Protein AF-A0A954HKR4-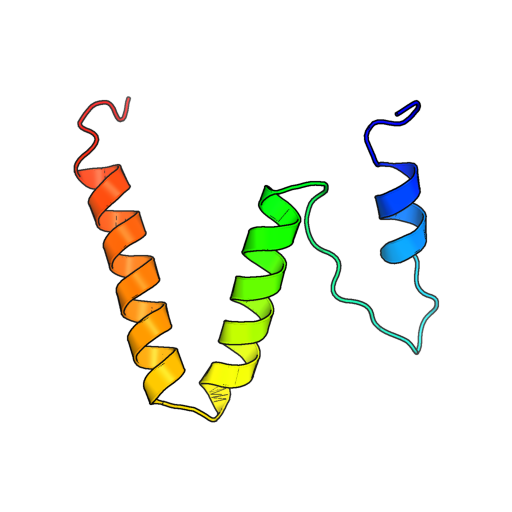F1 (afdb_monomer)

Sec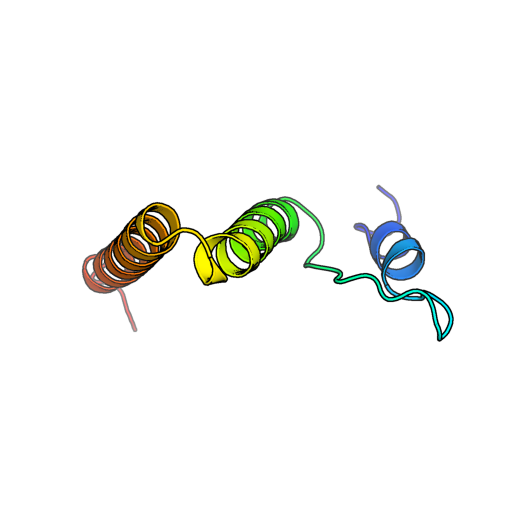ondary structure (DSSP, 8-state):
--STTHHHHHHHH-PPTTS------SSHHHHHHHHHHHHHHHHTT-HHHHHHHHHHHHHHHHHHHHS----

Radius of gyration: 16.46 Å; Cα contacts (8 Å, |Δi|>4): 29; chains: 1; bounding box: 36×35×40 Å

Nearest PDB structures (foldseek):
  4zc8-assembly1_A  TM=9.596E-01  e=9.315E-06  Acetobacter aceti 1023
  4ycj-assembly1_A  TM=9.502E-01  e=1.076E-05  Acetobacter aceti 1023
  5bor-assembly1_A  TM=9.506E-01  e=1.435E-05  Acetobacter aceti 1023
  5clf-assembly1_B  TM=9.488E-01  e=1.543E-05  Acetobacter aceti 1023
  5clh-assembly1_A  TM=9.473E-01  e=1.658E-05  Acetobacter aceti 1023

Foldseek 3Di:
DVPLCPVVQCVQCVDDPPDHDDFADPPDRRVVVVVLVVLVVVCVPPVVSVVVNVVVVVVVVVVVVVVPPDD

Sequence (71 aa):
RALNGLDSLLSIVQMPGGVPVGTLAIGDAGAKNAALLAIRILALTRPALMEQLEAFHQNQTDTVLSDRELP

Structure (mmCIF, N/CA/C/O backbone):
data_AF-A0A954HKR4-F1
#
_entry.id   AF-A0A954HKR4-F1
#
loop_
_atom_site.group_PDB
_atom_site.id
_atom_site.type_symbol
_atom_site.label_atom_id
_atom_site.label_alt_id
_atom_site.label_comp_id
_atom_site.label_asym_id
_atom_site.label_entity_id
_atom_site.label_seq_id
_atom_site.pdbx_PDB_ins_code
_atom_site.Cartn_x
_atom_site.Cartn_y
_atom_site.Cartn_z
_atom_site.occupancy
_atom_site.B_iso_or_equiv
_atom_site.auth_seq_id
_atom_site.auth_comp_id
_atom_site.auth_asym_id
_atom_site.auth_atom_id
_atom_site.pdbx_PDB_model_num
ATOM 1 N N . ARG A 1 1 ? 17.859 10.693 6.945 1.00 57.94 1 ARG A N 1
ATOM 2 C CA . ARG A 1 1 ? 17.335 10.507 5.568 1.00 57.94 1 ARG A CA 1
ATOM 3 C C . ARG A 1 1 ? 17.334 11.878 4.910 1.00 57.94 1 ARG A C 1
ATOM 5 O O . ARG A 1 1 ? 16.728 12.765 5.485 1.00 57.94 1 ARG A O 1
ATOM 12 N N . ALA A 1 2 ? 18.057 12.083 3.809 1.00 78.50 2 ALA A N 1
ATOM 13 C CA . ALA A 1 2 ? 18.284 13.431 3.269 1.00 78.50 2 ALA A CA 1
ATOM 14 C C . ALA A 1 2 ? 17.069 14.011 2.517 1.00 78.50 2 ALA A C 1
ATOM 16 O O . ALA A 1 2 ? 16.878 15.220 2.526 1.00 78.50 2 ALA A O 1
ATOM 17 N N . LEU A 1 3 ? 16.236 13.154 1.908 1.00 91.56 3 LEU A N 1
ATOM 18 C CA . LEU A 1 3 ? 15.143 13.565 1.012 1.00 91.56 3 LEU A CA 1
ATOM 19 C C . LEU A 1 3 ? 13.750 13.102 1.472 1.00 91.56 3 LEU A C 1
ATOM 21 O O . LEU A 1 3 ? 12.828 13.028 0.667 1.00 91.56 3 LEU A O 1
ATOM 25 N N . ASN A 1 4 ? 13.587 12.748 2.752 1.00 92.19 4 ASN A N 1
ATOM 26 C CA . ASN A 1 4 ? 12.306 12.303 3.330 1.00 92.19 4 ASN A CA 1
ATOM 27 C C . ASN A 1 4 ? 11.581 11.192 2.534 1.00 92.19 4 ASN A C 1
ATOM 29 O O . ASN A 1 4 ? 10.362 11.081 2.592 1.00 92.19 4 ASN A O 1
ATOM 33 N N . GLY A 1 5 ? 12.333 10.345 1.819 1.00 94.44 5 GLY A N 1
ATOM 34 C CA . GLY A 1 5 ? 11.799 9.235 1.028 1.00 94.44 5 GLY A CA 1
ATOM 35 C C . GLY A 1 5 ? 11.331 9.609 -0.380 1.00 94.44 5 GLY A C 1
ATOM 36 O O . GLY A 1 5 ? 10.793 8.745 -1.066 1.00 94.44 5 GLY A O 1
ATOM 37 N N . LEU A 1 6 ? 11.530 10.853 -0.834 1.00 97.38 6 LEU A N 1
ATOM 38 C CA . LEU A 1 6 ? 11.235 11.259 -2.214 1.00 97.38 6 LEU A CA 1
ATOM 39 C C . LEU A 1 6 ? 12.091 10.487 -3.233 1.00 97.38 6 LEU A C 1
ATOM 41 O O . LEU A 1 6 ? 11.602 10.100 -4.289 1.00 97.38 6 LEU A O 1
ATOM 45 N N . ASP A 1 7 ? 13.349 10.219 -2.892 1.00 96.56 7 ASP A N 1
ATOM 46 C CA . ASP A 1 7 ? 14.261 9.354 -3.644 1.00 96.56 7 ASP A CA 1
ATOM 47 C C . ASP A 1 7 ? 13.752 7.910 -3.730 1.00 96.56 7 ASP A C 1
ATOM 49 O O . ASP A 1 7 ? 13.684 7.331 -4.818 1.00 96.56 7 ASP A O 1
ATOM 53 N N . SER A 1 8 ? 13.319 7.341 -2.603 1.00 96.69 8 SER A N 1
ATOM 54 C CA . SER A 1 8 ? 12.655 6.034 -2.587 1.00 96.69 8 SER A CA 1
ATOM 55 C C . SER A 1 8 ? 11.385 6.025 -3.439 1.00 96.69 8 SER A C 1
ATOM 57 O O . SER A 1 8 ? 11.179 5.100 -4.213 1.00 96.69 8 SER A O 1
ATOM 59 N N . LEU A 1 9 ? 10.542 7.054 -3.338 1.00 97.69 9 LEU A N 1
ATOM 60 C CA . LEU A 1 9 ? 9.303 7.130 -4.105 1.00 97.69 9 LEU A CA 1
ATOM 61 C C . LEU A 1 9 ? 9.581 7.166 -5.609 1.00 97.69 9 LEU A C 1
ATOM 63 O O . LEU A 1 9 ? 9.038 6.346 -6.344 1.00 97.69 9 LEU A O 1
ATOM 67 N N . LEU A 1 10 ? 10.444 8.079 -6.062 1.00 97.69 10 LEU A N 1
ATOM 68 C CA . LEU A 1 10 ? 10.736 8.259 -7.484 1.00 97.69 10 LEU A CA 1
ATOM 69 C C . LEU A 1 10 ? 11.462 7.055 -8.093 1.00 97.69 10 LEU A C 1
ATOM 71 O O . LEU A 1 10 ? 11.197 6.721 -9.242 1.00 97.69 10 LEU A O 1
ATOM 75 N N . SER A 1 11 ? 12.316 6.368 -7.332 1.00 97.12 11 SER A N 1
ATOM 76 C CA . SER A 1 11 ? 12.965 5.132 -7.799 1.00 97.12 11 SER A CA 1
ATOM 77 C C . SER A 1 11 ? 12.011 3.939 -7.939 1.00 97.12 11 SER A C 1
ATOM 79 O O . SER A 1 11 ? 12.343 2.997 -8.652 1.00 97.12 11 SER A O 1
ATOM 81 N N . ILE A 1 12 ? 10.833 3.976 -7.302 1.00 98.06 12 ILE A N 1
ATOM 82 C CA . ILE A 1 12 ? 9.828 2.904 -7.372 1.00 98.06 12 ILE A CA 1
ATOM 83 C C . ILE A 1 12 ? 8.707 3.241 -8.363 1.00 98.06 12 ILE A C 1
ATOM 85 O O . ILE A 1 12 ? 8.320 2.388 -9.156 1.00 98.06 12 ILE A O 1
ATOM 89 N N . VAL A 1 13 ? 8.153 4.458 -8.310 1.00 97.38 13 VAL A N 1
ATOM 90 C CA . VAL A 1 13 ? 6.937 4.820 -9.064 1.00 97.38 13 VAL A CA 1
ATOM 91 C C . VAL A 1 13 ? 7.203 5.087 -10.546 1.00 97.38 13 VAL A C 1
ATOM 93 O O . VAL A 1 13 ? 6.318 4.900 -11.375 1.00 97.38 13 VAL A O 1
ATOM 96 N N . GLN A 1 14 ? 8.426 5.486 -10.905 1.00 97.88 14 GLN A N 1
ATOM 97 C CA . GLN A 1 14 ? 8.791 5.890 -12.268 1.00 97.88 14 GLN A CA 1
ATOM 98 C C . GLN A 1 14 ? 9.180 4.697 -13.155 1.00 97.88 14 GLN A C 1
ATOM 100 O O . GLN A 1 14 ? 10.184 4.740 -13.867 1.00 97.88 14 GLN A O 1
ATOM 105 N N . MET A 1 15 ? 8.400 3.618 -13.114 1.00 98.19 15 MET A N 1
ATOM 106 C CA . MET A 1 15 ? 8.651 2.465 -13.974 1.00 98.19 15 MET A CA 1
ATOM 107 C C . MET A 1 15 ? 8.342 2.788 -15.442 1.00 98.19 15 MET A C 1
ATOM 109 O O . MET A 1 15 ? 7.337 3.445 -15.728 1.00 98.19 15 MET A O 1
ATOM 113 N N . PRO A 1 16 ? 9.171 2.322 -16.395 1.00 97.25 16 PRO A N 1
ATOM 114 C CA . PRO A 1 16 ? 8.886 2.489 -17.813 1.00 97.25 16 PRO A CA 1
ATOM 115 C C . PRO A 1 16 ? 7.622 1.718 -18.220 1.00 97.25 16 PRO A C 1
ATOM 117 O O . PRO A 1 16 ? 7.239 0.719 -17.605 1.00 97.25 16 PRO A O 1
ATOM 120 N N . GLY A 1 17 ? 6.984 2.164 -19.305 1.00 97.88 17 GLY A N 1
ATOM 121 C CA . GLY A 1 17 ? 5.808 1.494 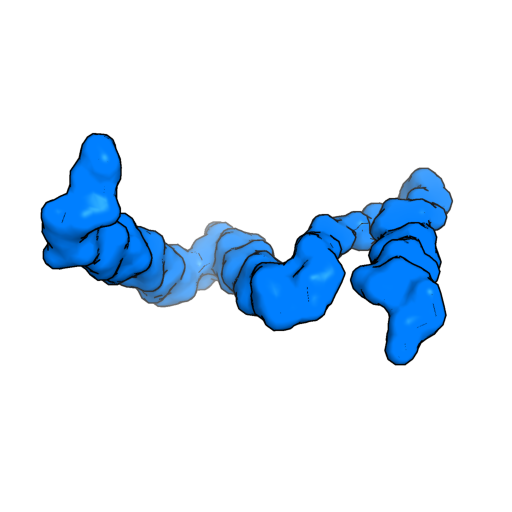-19.859 1.00 97.88 17 GLY A CA 1
ATOM 122 C C . GLY A 1 17 ? 6.075 0.016 -20.169 1.00 97.88 17 GLY A C 1
ATOM 123 O O . GLY A 1 17 ? 7.110 -0.329 -20.734 1.00 97.88 17 GLY A O 1
ATOM 124 N N . GLY A 1 18 ? 5.131 -0.853 -19.795 1.00 97.50 18 GLY A N 1
ATOM 125 C CA . GLY A 1 18 ? 5.222 -2.309 -19.970 1.00 97.50 18 GLY A CA 1
ATOM 126 C C . GLY A 1 18 ? 5.539 -3.091 -18.690 1.00 97.50 18 GLY A C 1
ATOM 127 O O . GLY A 1 18 ? 5.270 -4.288 -18.646 1.00 97.50 18 GLY A O 1
ATOM 128 N N . VAL A 1 19 ? 6.027 -2.433 -17.632 1.00 97.44 19 VAL A N 1
ATOM 129 C CA . VAL A 1 19 ? 6.294 -3.067 -16.327 1.00 97.44 19 VAL A CA 1
ATOM 130 C C . VAL A 1 19 ? 5.620 -2.258 -15.210 1.00 97.44 19 VAL A C 1
ATOM 132 O O . VAL A 1 19 ? 6.255 -1.405 -14.594 1.00 97.44 19 VAL A O 1
ATOM 135 N N . PRO A 1 20 ? 4.315 -2.461 -14.959 1.00 97.62 20 PRO A N 1
ATOM 136 C CA . PRO A 1 20 ? 3.579 -1.659 -13.989 1.00 97.62 20 PRO A CA 1
ATOM 137 C C . PRO A 1 20 ? 3.982 -1.991 -12.548 1.00 97.62 20 PRO A C 1
ATOM 139 O O . PRO A 1 20 ? 4.138 -3.156 -12.185 1.00 97.62 20 PRO A O 1
ATOM 142 N N . VAL A 1 21 ? 4.067 -0.962 -11.702 1.00 98.19 21 VAL A N 1
ATOM 143 C CA . VAL A 1 21 ? 4.252 -1.099 -10.251 1.00 98.19 21 VAL A CA 1
ATOM 144 C C . VAL A 1 21 ? 3.201 -0.254 -9.538 1.00 98.19 21 VAL A C 1
ATOM 146 O O . VAL A 1 21 ? 3.117 0.954 -9.737 1.00 98.19 21 VAL A O 1
ATOM 149 N N . GLY A 1 22 ? 2.385 -0.893 -8.698 1.00 97.75 22 GLY A N 1
ATOM 150 C CA . GLY A 1 22 ? 1.443 -0.194 -7.826 1.00 97.75 22 GLY A CA 1
ATOM 151 C C . GLY A 1 22 ? 2.176 0.391 -6.624 1.00 97.75 22 GLY A C 1
ATOM 152 O O . GLY A 1 22 ? 2.468 -0.333 -5.676 1.00 97.75 22 GLY A O 1
ATOM 153 N N . THR A 1 23 ? 2.502 1.682 -6.665 1.00 98.19 23 THR A N 1
ATOM 154 C CA . THR A 1 23 ? 3.219 2.372 -5.581 1.00 98.19 23 THR A CA 1
ATOM 155 C C . THR A 1 23 ? 2.250 3.011 -4.587 1.00 98.19 23 THR A C 1
ATOM 157 O O . THR A 1 23 ? 1.238 3.589 -4.975 1.00 98.19 23 THR A O 1
ATOM 160 N N . LEU A 1 24 ? 2.564 2.909 -3.293 1.00 98.50 24 LEU A N 1
ATOM 161 C CA . LEU A 1 24 ? 1.783 3.478 -2.191 1.00 98.50 24 LEU A CA 1
ATOM 162 C C . LEU A 1 24 ? 2.573 4.617 -1.521 1.00 98.50 24 LEU A C 1
ATOM 164 O O . LEU A 1 24 ? 3.696 4.925 -1.917 1.00 98.50 24 LEU A O 1
ATOM 168 N N . ALA A 1 25 ? 1.982 5.257 -0.508 1.00 98.31 25 ALA A N 1
ATOM 169 C CA . ALA A 1 25 ? 2.602 6.361 0.228 1.00 98.31 25 ALA A CA 1
ATOM 170 C C . ALA A 1 25 ? 3.984 6.004 0.825 1.00 98.31 25 ALA A C 1
ATOM 172 O O . ALA A 1 25 ? 4.325 4.841 1.018 1.00 98.31 25 ALA A O 1
ATOM 173 N N . ILE A 1 26 ? 4.786 7.012 1.168 1.00 97.50 26 ILE A N 1
ATOM 174 C CA . ILE A 1 26 ? 6.062 6.808 1.871 1.00 97.50 26 ILE A CA 1
ATOM 175 C C . ILE A 1 26 ? 5.793 6.409 3.335 1.00 97.50 26 ILE A C 1
ATOM 177 O O . ILE A 1 26 ? 4.926 6.980 3.995 1.00 97.50 26 ILE A O 1
ATOM 181 N N . GLY A 1 27 ? 6.580 5.468 3.866 1.00 96.06 27 GLY A N 1
ATOM 182 C CA . GLY A 1 27 ? 6.563 5.095 5.286 1.00 96.06 27 GLY A CA 1
ATOM 183 C C . GLY A 1 27 ? 5.408 4.171 5.686 1.00 96.06 27 GLY A C 1
ATOM 184 O O . GLY A 1 27 ? 4.859 3.439 4.863 1.00 96.06 27 GLY A O 1
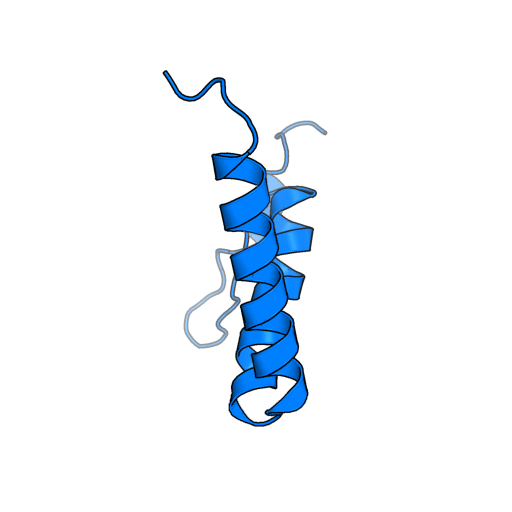ATOM 185 N N . ASP A 1 28 ? 5.048 4.193 6.971 1.00 97.94 28 ASP A N 1
ATOM 186 C CA . ASP A 1 28 ? 4.150 3.201 7.583 1.00 97.94 28 ASP A CA 1
ATOM 187 C C . ASP A 1 28 ? 2.736 3.212 6.997 1.00 97.94 28 ASP A C 1
ATOM 189 O O . ASP A 1 28 ? 2.107 2.162 6.863 1.00 97.94 28 ASP A O 1
ATOM 193 N N . ALA A 1 29 ? 2.238 4.388 6.604 1.00 97.75 29 ALA A N 1
ATOM 194 C CA . ALA A 1 29 ? 0.955 4.505 5.915 1.00 97.75 29 ALA A CA 1
ATOM 195 C C . ALA A 1 29 ? 0.969 3.738 4.582 1.00 97.75 29 ALA A C 1
ATOM 197 O O . ALA A 1 29 ? 0.020 3.022 4.263 1.00 97.75 29 ALA A O 1
ATOM 198 N N . GLY A 1 30 ? 2.072 3.827 3.835 1.00 98.00 30 GLY A N 1
ATOM 199 C CA . GLY A 1 30 ? 2.287 3.060 2.613 1.00 98.00 30 GLY A CA 1
ATOM 200 C C . GLY A 1 30 ? 2.340 1.564 2.851 1.00 98.00 30 GLY A C 1
ATOM 201 O O . GLY A 1 30 ? 1.677 0.817 2.140 1.00 98.00 30 GLY A O 1
ATOM 202 N N . ALA A 1 31 ? 3.077 1.133 3.876 1.00 98.25 31 ALA A N 1
ATOM 203 C CA . ALA A 1 31 ? 3.192 -0.277 4.233 1.00 98.25 31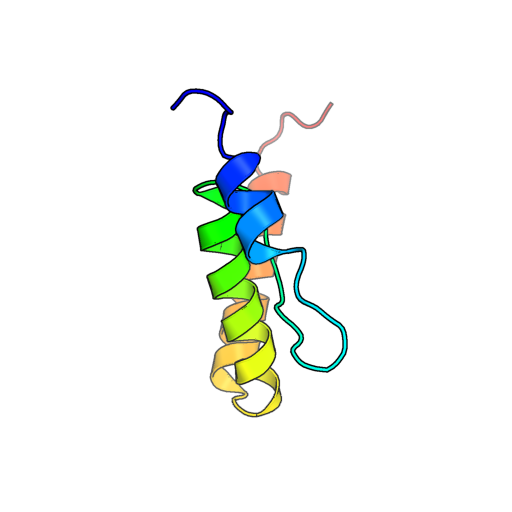 ALA A CA 1
ATOM 204 C C . ALA A 1 31 ? 1.825 -0.889 4.591 1.00 98.25 31 ALA A C 1
ATOM 206 O O . ALA A 1 31 ? 1.458 -1.939 4.061 1.00 98.25 31 ALA A O 1
ATOM 207 N N . LYS A 1 32 ? 1.032 -0.200 5.423 1.00 98.19 32 LYS A N 1
ATOM 208 C CA . LYS A 1 32 ? -0.337 -0.619 5.768 1.00 98.19 32 LYS A CA 1
ATOM 209 C C . LYS A 1 32 ? -1.231 -0.692 4.529 1.00 98.19 32 LYS A C 1
ATOM 211 O O . LYS A 1 32 ? -1.905 -1.697 4.311 1.00 98.19 32 LYS A O 1
ATOM 216 N N . ASN A 1 33 ? -1.195 0.335 3.683 1.00 98.25 33 ASN A N 1
ATOM 217 C CA . ASN A 1 33 ? -2.020 0.381 2.477 1.00 98.25 33 ASN A CA 1
ATOM 218 C C . ASN A 1 33 ? -1.591 -0.641 1.419 1.00 98.25 33 ASN A C 1
ATOM 220 O O . ASN A 1 33 ? -2.447 -1.165 0.714 1.00 98.25 33 ASN A O 1
ATOM 224 N N . ALA A 1 34 ? -0.303 -0.977 1.325 1.00 98.69 34 ALA A N 1
ATOM 225 C CA . ALA A 1 34 ? 0.185 -2.026 0.435 1.00 98.69 34 ALA A CA 1
ATOM 226 C C . ALA A 1 34 ? -0.354 -3.401 0.855 1.00 98.69 34 ALA A C 1
ATOM 228 O O . ALA A 1 34 ? -0.824 -4.160 0.006 1.00 98.69 34 ALA A O 1
ATOM 229 N N . ALA A 1 35 ? -0.367 -3.694 2.161 1.00 98.38 35 ALA A N 1
ATOM 230 C CA . ALA A 1 35 ? -0.980 -4.910 2.690 1.00 98.38 35 ALA A CA 1
ATOM 231 C C . ALA A 1 35 ? -2.492 -4.954 2.405 1.00 98.38 35 ALA A C 1
ATOM 233 O O . ALA A 1 35 ? -2.993 -5.961 1.908 1.00 98.38 35 ALA A O 1
ATOM 234 N N . LEU A 1 36 ? -3.214 -3.851 2.636 1.00 98.38 36 LEU A N 1
ATOM 235 C CA . LEU A 1 36 ? -4.649 -3.765 2.335 1.00 98.38 36 LEU A CA 1
ATOM 236 C C . LEU A 1 36 ? -4.946 -3.896 0.834 1.00 98.38 36 LEU A C 1
ATOM 238 O O . LEU A 1 36 ? -5.910 -4.563 0.463 1.00 98.38 36 LEU A O 1
ATOM 242 N N . LEU A 1 37 ? -4.121 -3.311 -0.040 1.00 98.69 37 LEU A N 1
ATOM 243 C CA . LEU A 1 37 ? -4.253 -3.468 -1.490 1.00 98.69 37 LEU A CA 1
ATOM 244 C C . LEU A 1 37 ? -4.050 -4.929 -1.908 1.00 98.69 37 LEU A C 1
ATOM 246 O O . LEU A 1 37 ? -4.842 -5.458 -2.686 1.00 98.69 37 LEU A O 1
ATOM 250 N N . ALA A 1 38 ? -3.034 -5.598 -1.360 1.00 98.62 38 ALA A N 1
ATOM 251 C CA . ALA A 1 38 ? -2.810 -7.016 -1.611 1.00 98.62 38 ALA A CA 1
ATOM 252 C C . ALA A 1 38 ? -4.010 -7.862 -1.152 1.00 98.62 38 ALA A C 1
ATOM 254 O O . ALA A 1 38 ? -4.491 -8.701 -1.911 1.00 98.62 38 ALA A O 1
ATOM 255 N N . ILE A 1 39 ? -4.551 -7.602 0.043 1.00 98.44 39 ILE A N 1
ATOM 256 C CA . ILE A 1 39 ? -5.747 -8.291 0.554 1.00 98.44 39 ILE A CA 1
ATOM 257 C C . ILE A 1 39 ? -6.949 -8.056 -0.367 1.00 98.44 39 ILE A C 1
ATOM 259 O O . ILE A 1 39 ? -7.626 -9.020 -0.710 1.00 98.44 39 ILE A O 1
ATOM 263 N N . ARG A 1 40 ? -7.177 -6.823 -0.840 1.00 98.38 40 ARG A N 1
ATOM 264 C CA . ARG A 1 40 ? -8.243 -6.503 -1.809 1.00 98.38 40 ARG A CA 1
ATOM 265 C C . ARG A 1 40 ? -8.121 -7.316 -3.098 1.00 98.38 40 ARG A C 1
ATOM 267 O O . ARG A 1 40 ? -9.122 -7.835 -3.577 1.00 98.38 40 ARG A O 1
ATOM 274 N N . ILE A 1 41 ? -6.907 -7.474 -3.631 1.00 98.69 41 ILE A N 1
ATOM 275 C CA . ILE A 1 41 ? -6.657 -8.316 -4.814 1.00 98.69 41 ILE A CA 1
ATOM 276 C C . ILE A 1 41 ? -6.963 -9.788 -4.503 1.00 98.69 41 ILE A C 1
ATOM 278 O O . ILE A 1 41 ? -7.635 -10.463 -5.280 1.00 98.69 41 ILE A O 1
ATOM 282 N N . LEU A 1 42 ? -6.497 -10.302 -3.360 1.00 98.62 42 LEU A N 1
ATOM 283 C CA . LEU A 1 42 ? -6.706 -11.701 -2.974 1.00 98.62 42 LEU A CA 1
ATOM 284 C C . LEU A 1 42 ? -8.179 -12.021 -2.675 1.00 98.62 42 LEU A C 1
ATOM 286 O O . LEU A 1 42 ? -8.616 -13.137 -2.966 1.00 98.62 42 LEU A O 1
ATOM 290 N N . ALA A 1 43 ? -8.927 -11.064 -2.120 1.00 98.56 43 ALA A N 1
ATOM 291 C CA . ALA A 1 43 ? -10.334 -11.190 -1.748 1.00 98.56 43 ALA A CA 1
ATOM 292 C C . ALA A 1 43 ? -11.256 -11.418 -2.953 1.00 98.56 43 ALA A C 1
ATOM 294 O O . ALA A 1 43 ? -12.274 -12.087 -2.803 1.00 98.56 43 ALA A O 1
ATOM 295 N N . LEU A 1 44 ? -10.855 -10.993 -4.161 1.00 98.38 44 LEU A N 1
ATOM 296 C CA . LEU A 1 44 ? -11.601 -11.245 -5.405 1.00 98.38 44 LEU A CA 1
ATOM 297 C C . LEU A 1 44 ? -11.917 -12.731 -5.643 1.00 98.38 44 LEU A C 1
ATOM 299 O O . LEU A 1 44 ? -12.867 -13.058 -6.344 1.00 98.38 44 LEU A O 1
ATOM 303 N N . THR A 1 45 ? -11.108 -13.633 -5.086 1.00 98.50 45 THR A N 1
ATOM 304 C CA . THR A 1 45 ? -11.258 -15.090 -5.251 1.00 98.50 45 THR A CA 1
ATOM 305 C C . THR A 1 45 ? -11.301 -15.845 -3.923 1.00 98.50 45 THR A C 1
ATOM 307 O O . THR A 1 45 ? -11.368 -17.072 -3.912 1.00 98.50 45 THR A O 1
ATOM 310 N N . ARG A 1 46 ? -11.257 -15.136 -2.788 1.00 98.50 46 ARG A N 1
ATOM 311 C CA . ARG A 1 46 ? -11.220 -15.724 -1.442 1.00 98.50 46 ARG A CA 1
ATOM 312 C C . ARG A 1 46 ? -12.288 -15.063 -0.568 1.00 98.50 46 ARG A C 1
ATOM 314 O O . ARG A 1 46 ? -11.968 -14.089 0.111 1.00 98.50 46 ARG A O 1
ATOM 321 N N . PRO A 1 47 ? -13.525 -15.598 -0.545 1.00 97.81 47 PRO A N 1
ATOM 322 C CA . PRO A 1 47 ? -14.651 -14.995 0.174 1.00 97.81 47 PRO A CA 1
ATOM 323 C C . PRO A 1 47 ? -14.359 -14.696 1.650 1.00 97.81 47 PRO A C 1
ATOM 325 O O . PRO A 1 47 ? -14.665 -13.610 2.123 1.00 97.81 47 PRO A O 1
ATOM 328 N N . ALA A 1 48 ? -13.641 -15.586 2.343 1.00 98.38 48 ALA A N 1
ATOM 329 C CA . ALA A 1 48 ? -13.245 -15.363 3.736 1.00 98.38 48 ALA A CA 1
ATOM 330 C C . ALA A 1 48 ? -12.380 -14.099 3.939 1.00 98.38 48 ALA A C 1
ATOM 332 O O . ALA A 1 48 ? -12.473 -13.450 4.976 1.00 98.38 48 ALA A O 1
ATOM 333 N N . LEU A 1 49 ? -11.540 -13.725 2.962 1.00 98.44 49 LEU A N 1
ATOM 334 C CA . LEU A 1 49 ? -10.779 -12.470 3.030 1.00 98.44 49 LEU A CA 1
ATOM 335 C C . LEU A 1 49 ? -11.658 -11.252 2.741 1.00 98.44 49 LEU A C 1
ATOM 337 O O . LEU A 1 49 ? -11.380 -10.183 3.275 1.00 98.44 49 LEU A O 1
ATOM 341 N N . MET A 1 50 ? -12.696 -11.402 1.913 1.00 98.44 50 MET A N 1
ATOM 342 C CA . MET A 1 50 ? -13.664 -10.332 1.667 1.00 98.44 50 MET A CA 1
ATOM 343 C C . MET A 1 50 ? -14.426 -9.996 2.950 1.00 98.44 50 MET A C 1
ATOM 345 O O . MET A 1 50 ? -14.447 -8.838 3.351 1.00 98.44 50 MET A O 1
ATOM 349 N N . GLU A 1 51 ? -14.945 -11.010 3.644 1.00 98.31 51 GLU A N 1
ATOM 350 C CA . GLU A 1 51 ? -15.645 -10.838 4.924 1.00 98.31 51 GLU A CA 1
ATOM 351 C C . GLU A 1 51 ? -14.752 -10.155 5.973 1.00 98.31 51 GLU A C 1
ATOM 353 O O . GLU A 1 51 ? -15.167 -9.210 6.644 1.00 98.31 51 GLU A O 1
ATOM 358 N N . GLN A 1 52 ? -13.487 -10.578 6.083 1.00 98.38 52 GLN A N 1
ATOM 359 C CA . GLN A 1 52 ? -12.524 -9.948 6.993 1.00 98.38 52 GLN A CA 1
ATOM 360 C C . GLN A 1 52 ? -12.220 -8.494 6.613 1.00 98.38 52 GLN A C 1
ATOM 362 O O . GLN A 1 52 ? -12.068 -7.647 7.494 1.00 98.38 52 GLN A O 1
ATOM 367 N N . LEU A 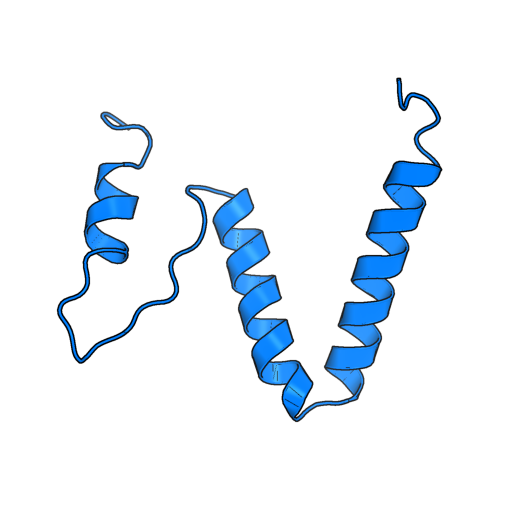1 53 ? -12.122 -8.194 5.316 1.00 98.12 53 LEU A N 1
ATOM 368 C CA . LEU A 1 53 ? -11.878 -6.840 4.828 1.00 98.12 53 LEU A CA 1
ATOM 369 C C . LEU A 1 53 ? -13.072 -5.915 5.105 1.00 98.12 53 LEU A C 1
ATOM 371 O O . LEU A 1 53 ? -12.869 -4.771 5.509 1.00 98.12 53 LEU A O 1
ATOM 375 N N . GLU A 1 54 ? -14.300 -6.400 4.919 1.00 97.88 54 GLU A N 1
ATOM 376 C CA . GLU A 1 54 ? -15.524 -5.664 5.250 1.00 97.88 54 GLU A CA 1
ATOM 377 C C . GLU A 1 54 ? -15.610 -5.375 6.749 1.00 97.88 54 GLU A C 1
ATOM 379 O O . GLU A 1 54 ? -15.802 -4.223 7.139 1.00 97.88 54 GLU A O 1
ATOM 384 N N . ALA A 1 55 ? -15.363 -6.383 7.591 1.00 98.19 55 ALA A N 1
ATOM 385 C CA . ALA A 1 55 ? -15.318 -6.207 9.040 1.00 98.19 55 ALA A CA 1
ATOM 386 C C . ALA A 1 55 ? -14.241 -5.194 9.463 1.00 98.19 55 ALA A C 1
ATOM 388 O O . ALA A 1 55 ? -14.479 -4.345 10.321 1.00 98.19 55 ALA A O 1
ATOM 389 N N . PHE A 1 56 ? -13.060 -5.240 8.838 1.00 97.81 56 PHE A N 1
ATOM 390 C CA . PHE A 1 56 ? -12.001 -4.265 9.086 1.00 97.81 56 PHE A CA 1
ATOM 391 C C . PHE A 1 56 ? -12.440 -2.832 8.747 1.00 97.81 56 PHE A C 1
ATOM 393 O O . PHE A 1 56 ? -12.212 -1.925 9.548 1.00 97.81 56 PHE A O 1
ATOM 400 N N . HIS A 1 57 ? -13.083 -2.616 7.594 1.00 96.31 57 HIS A N 1
ATOM 401 C CA . HIS A 1 57 ? -13.587 -1.292 7.221 1.00 96.31 57 HIS A CA 1
ATOM 402 C C . HIS A 1 57 ? -14.687 -0.807 8.172 1.00 96.31 57 HIS A C 1
ATOM 404 O O . HIS A 1 57 ? -14.626 0.340 8.610 1.00 96.31 57 HIS A O 1
ATOM 410 N N . GLN A 1 58 ? -15.642 -1.671 8.532 1.00 97.38 58 GLN A N 1
ATOM 411 C CA . GLN A 1 58 ? -16.716 -1.322 9.465 1.00 97.38 58 GLN A CA 1
ATOM 412 C C . GLN A 1 58 ? -16.145 -0.877 10.814 1.00 97.38 58 GLN A C 1
ATOM 414 O O . GLN A 1 58 ? -16.466 0.207 11.291 1.00 97.38 58 GLN A O 1
ATOM 419 N N . ASN A 1 59 ? -15.205 -1.647 11.369 1.00 97.00 59 ASN A N 1
ATOM 420 C CA . ASN A 1 59 ? -14.537 -1.300 12.621 1.00 97.00 59 ASN A CA 1
ATOM 421 C C . ASN A 1 59 ? -13.814 0.053 12.541 1.00 97.00 59 ASN A C 1
ATOM 423 O O . ASN A 1 59 ? -13.827 0.819 13.504 1.00 97.00 59 ASN A O 1
ATOM 427 N N . GLN A 1 60 ? -13.175 0.366 11.409 1.00 94.75 60 GLN A N 1
ATOM 428 C CA . GLN A 1 60 ? -12.506 1.653 11.217 1.00 94.75 60 GLN A CA 1
ATOM 429 C C . GLN A 1 60 ? -13.512 2.812 11.187 1.00 94.75 60 GLN A C 1
ATOM 431 O O . GLN A 1 60 ? -13.277 3.832 11.834 1.00 94.75 60 GLN A O 1
ATOM 436 N N . THR A 1 61 ? -14.629 2.651 10.475 1.00 95.06 61 THR A N 1
ATOM 437 C CA . THR A 1 61 ? -15.721 3.631 10.454 1.00 95.06 61 THR A CA 1
ATOM 438 C C . THR A 1 61 ? -16.303 3.836 11.849 1.00 95.06 61 THR A C 1
ATOM 440 O O . THR A 1 61 ? -16.400 4.976 12.299 1.00 95.06 61 THR A O 1
ATOM 443 N N . ASP A 1 62 ? -16.614 2.754 12.560 1.00 95.50 62 ASP A N 1
ATOM 444 C CA . ASP A 1 62 ? -17.183 2.808 13.907 1.00 95.50 62 ASP A CA 1
ATOM 445 C C . ASP A 1 62 ? -16.228 3.480 14.897 1.00 95.50 62 ASP A C 1
ATOM 447 O O . ASP A 1 62 ? -16.661 4.290 15.715 1.00 95.50 62 ASP A O 1
ATOM 451 N N . THR A 1 63 ? -14.922 3.213 14.778 1.00 94.19 63 THR A N 1
ATOM 452 C CA . THR A 1 63 ? -13.891 3.858 15.604 1.00 94.19 63 THR A CA 1
ATOM 453 C C . THR A 1 63 ? -13.946 5.376 15.443 1.00 94.19 63 THR A C 1
ATOM 455 O O . THR A 1 63 ? -14.038 6.085 16.440 1.00 94.19 63 THR A O 1
ATOM 458 N N . VAL A 1 64 ? -13.966 5.880 14.204 1.00 92.69 64 VAL A N 1
ATOM 459 C CA . VAL A 1 64 ? -14.021 7.328 13.935 1.00 92.69 64 VAL A CA 1
ATOM 460 C C . VAL A 1 64 ? -15.346 7.939 14.394 1.00 92.69 64 VAL A C 1
ATOM 462 O O . VAL A 1 64 ? -15.343 9.019 14.969 1.00 92.69 64 VAL A O 1
ATOM 465 N N . LEU A 1 65 ? -16.478 7.261 14.184 1.00 92.81 65 LEU A N 1
ATOM 466 C CA . LEU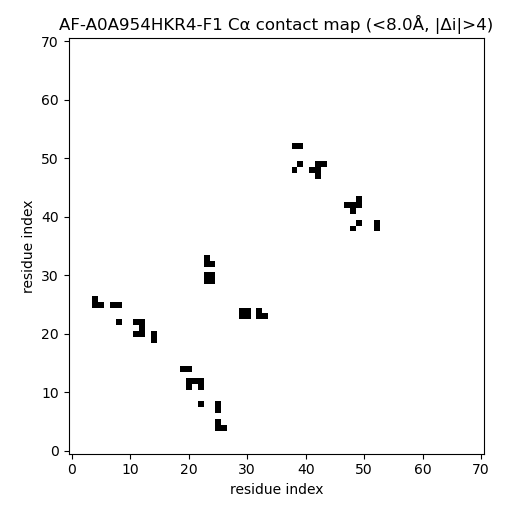 A 1 65 ? -17.789 7.747 14.636 1.00 92.81 65 LEU A CA 1
ATOM 467 C C . LEU A 1 65 ? -17.922 7.766 16.166 1.00 92.81 65 LEU A C 1
ATOM 469 O O . LEU A 1 65 ? -18.659 8.586 16.715 1.00 92.81 65 LEU A O 1
ATOM 473 N N . SER A 1 66 ? -17.236 6.849 16.852 1.00 90.50 66 SER A N 1
ATOM 474 C CA . SER A 1 66 ? -17.200 6.796 18.315 1.00 90.50 66 SER A CA 1
ATOM 475 C C . SER A 1 66 ? -16.305 7.877 18.927 1.00 90.50 66 SER A C 1
ATOM 477 O O . SER A 1 66 ? -16.542 8.282 20.068 1.00 90.50 66 SER A O 1
ATOM 479 N N . ASP A 1 67 ? -15.331 8.380 18.163 1.00 85.88 67 ASP A N 1
ATOM 480 C CA . ASP A 1 67 ? -14.462 9.485 18.554 1.00 85.88 67 ASP A CA 1
ATOM 481 C C . ASP A 1 67 ? -15.243 10.801 18.404 1.00 85.88 67 ASP A C 1
ATOM 483 O O . ASP A 1 67 ? -15.309 11.435 17.353 1.00 85.88 67 ASP A O 1
ATOM 487 N N . ARG A 1 68 ? -15.941 11.170 19.481 1.00 64.19 68 ARG A N 1
ATOM 488 C CA . ARG A 1 68 ? -16.984 12.210 19.538 1.00 64.19 68 ARG A CA 1
ATOM 489 C C . ARG A 1 68 ? -16.489 13.659 19.377 1.00 64.19 68 ARG A C 1
ATOM 491 O O . ARG A 1 68 ? -17.240 14.583 19.674 1.00 64.19 68 ARG A O 1
ATOM 498 N N . GLU A 1 69 ? -15.269 13.856 18.895 1.00 62.94 69 GLU A N 1
ATOM 499 C CA . GLU A 1 69 ? -14.693 15.151 18.520 1.00 62.94 69 GLU A CA 1
ATOM 500 C C . GLU A 1 69 ? -14.480 15.209 17.001 1.00 62.94 69 GLU A C 1
ATOM 502 O O . GLU A 1 69 ? -13.378 15.417 16.497 1.00 62.94 69 GLU A O 1
ATOM 507 N N . LEU A 1 70 ? -15.558 15.011 16.246 1.00 56.75 70 LEU A N 1
ATOM 508 C CA . LEU A 1 70 ? -15.608 15.525 14.882 1.00 56.75 70 LEU A CA 1
ATOM 509 C C . LEU A 1 70 ? -16.020 17.006 14.981 1.00 56.75 70 LEU A C 1
ATOM 511 O O . LEU A 1 70 ? -17.002 17.283 15.677 1.00 56.75 70 LEU A O 1
ATOM 515 N N . PRO A 1 71 ? -15.281 17.953 14.373 1.00 56.97 71 PRO A N 1
ATOM 516 C CA . PRO A 1 71 ? -15.724 19.344 14.296 1.00 56.97 71 PRO A CA 1
ATOM 517 C C . PRO A 1 71 ? -17.083 19.481 13.597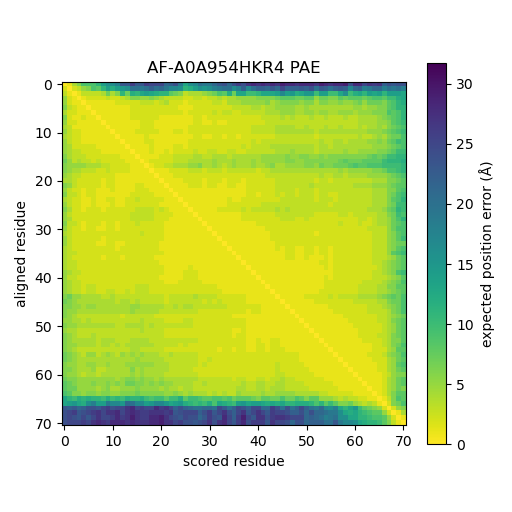 1.00 56.97 71 PRO A C 1
ATOM 519 O O . PRO A 1 71 ? -17.402 18.635 12.727 1.00 56.97 71 PRO A O 1
#

Mean predicted aligned error: 4.58 Å

Solvent-accessible surface area (backbone atoms only — not comparable to full-atom values): 4403 Å² total; per-residue (Å²): 125,97,61,84,51,54,64,61,46,54,77,56,57,71,55,61,93,95,54,90,62,94,70,66,58,79,62,70,67,12,55,54,49,49,52,51,51,51,48,57,6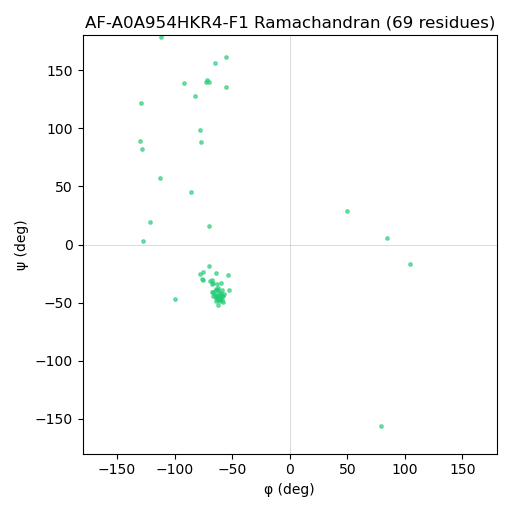2,53,22,77,84,31,65,73,50,39,56,52,52,51,52,53,51,50,52,52,53,51,52,56,69,66,48,84,79,69,134

pLDDT: mean 94.16, std 10.0, range [56.75, 98.69]